Protein AF-A0A4R2ZU15-F1 (afdb_monomer_lite)

Sequence (116 aa):
MWLATTIARSGPPHLNSGPLRPTGFVGAVWLVWYNTKAWAVTIGAAASFAMLAASPVHLGVLLGVSFTVGAVVSLSLWCLAGLLLARLLKTDGQWRVLNITLGLLLAVPIVQMWFE

Secondary structure (DSSP, 8-state):
-HHHHHHHH--S--TTS----PPPHHHHHHHHHT-HHHHHHHHHHHHHHGGG-SSHHHHHHHHHHHHHHHHHHHHHHHHHHHHHHHHH--SHHHHHHHHHHHHHHHHHHHHHHHH-

Radius of gyration: 19.01 Å; chains: 1; bounding box: 46×34×47 Å

Structure (mmCIF, N/CA/C/O backbone):
data_AF-A0A4R2ZU15-F1
#
_entry.id   AF-A0A4R2ZU15-F1
#
loop_
_atom_site.group_PDB
_atom_site.id
_atom_site.type_symbol
_atom_site.label_atom_id
_atom_site.label_alt_id
_atom_site.label_comp_id
_atom_site.label_asym_id
_atom_site.label_entity_id
_atom_site.label_seq_id
_atom_site.pdbx_PDB_ins_code
_atom_site.Cartn_x
_atom_site.Cartn_y
_atom_site.Cartn_z
_atom_site.occupancy
_atom_site.B_iso_or_equiv
_atom_site.auth_seq_id
_atom_site.auth_comp_id
_atom_site.auth_asym_id
_atom_site.auth_atom_id
_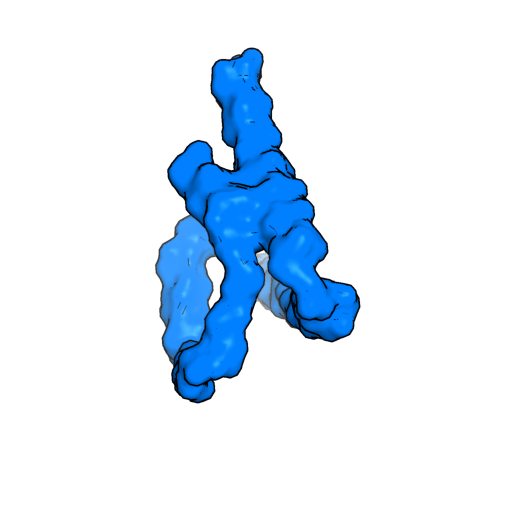atom_site.pdbx_PDB_model_num
ATOM 1 N N . MET A 1 1 ? -4.985 16.459 7.394 1.00 88.25 1 MET A N 1
ATOM 2 C CA . MET A 1 1 ? -5.650 16.550 8.714 1.00 88.25 1 MET A CA 1
ATOM 3 C C . MET A 1 1 ? -7.088 16.056 8.713 1.00 88.25 1 MET A C 1
ATOM 5 O O . MET A 1 1 ? -7.379 15.188 9.520 1.00 88.25 1 MET A O 1
ATOM 9 N N . TRP A 1 2 ? -7.960 16.499 7.798 1.00 94.44 2 TRP A N 1
ATOM 10 C CA . TRP A 1 2 ? -9.357 16.025 7.757 1.00 94.44 2 TRP A CA 1
ATOM 11 C C . TRP A 1 2 ? -9.513 14.496 7.606 1.00 94.44 2 TRP A C 1
ATOM 13 O O . TRP A 1 2 ? -10.276 13.874 8.339 1.00 94.44 2 TRP A O 1
ATOM 23 N N . LEU A 1 3 ? -8.753 13.857 6.708 1.00 93.81 3 LEU A N 1
ATOM 24 C CA . LEU A 1 3 ? -8.796 12.393 6.557 1.00 93.81 3 LEU A CA 1
ATOM 25 C C . LEU A 1 3 ? -8.314 11.662 7.816 1.00 93.81 3 LEU A C 1
ATOM 27 O O . LEU A 1 3 ? -8.936 10.695 8.239 1.00 93.81 3 LEU A O 1
ATOM 31 N N . ALA A 1 4 ? -7.241 12.150 8.440 1.00 94.88 4 ALA A N 1
ATOM 32 C CA . ALA A 1 4 ? -6.697 11.569 9.666 1.00 94.88 4 ALA A CA 1
ATOM 33 C C . ALA A 1 4 ? -7.719 11.600 10.810 1.00 94.88 4 ALA A C 1
ATOM 35 O O . ALA A 1 4 ? -7.934 10.586 11.472 1.00 94.88 4 ALA A O 1
ATOM 36 N N . THR A 1 5 ? -8.409 12.730 11.000 1.00 94.81 5 THR A N 1
ATOM 37 C CA . THR A 1 5 ? -9.460 12.849 12.019 1.00 94.81 5 THR A CA 1
ATOM 38 C C . THR A 1 5 ? -10.693 12.014 11.683 1.00 94.81 5 THR A C 1
ATOM 40 O O . THR A 1 5 ? -11.301 11.446 12.588 1.00 94.81 5 THR A O 1
ATOM 43 N N . THR A 1 6 ? -11.041 11.895 10.401 1.00 95.25 6 THR A N 1
ATOM 44 C CA . THR A 1 6 ? -12.150 11.047 9.937 1.00 95.25 6 THR A CA 1
ATOM 45 C C . THR A 1 6 ? -11.866 9.569 10.208 1.00 95.25 6 THR A C 1
ATOM 47 O O . THR A 1 6 ? -12.703 8.882 10.792 1.00 95.25 6 THR A O 1
ATOM 50 N N . ILE A 1 7 ? -10.665 9.088 9.869 1.00 93.50 7 ILE A N 1
ATOM 51 C CA . ILE A 1 7 ? -10.238 7.710 10.147 1.00 93.50 7 ILE A CA 1
ATOM 52 C C . ILE A 1 7 ? -10.234 7.461 11.656 1.00 93.50 7 ILE A C 1
ATOM 54 O O . ILE A 1 7 ? -10.885 6.524 12.102 1.00 93.50 7 ILE A O 1
ATOM 58 N N . ALA A 1 8 ? -9.614 8.338 12.453 1.00 94.50 8 ALA A N 1
ATOM 59 C CA . ALA A 1 8 ? -9.524 8.176 13.907 1.00 94.50 8 ALA A CA 1
ATOM 60 C C . ALA A 1 8 ? -10.887 8.075 14.616 1.00 94.50 8 ALA A C 1
ATOM 62 O O . ALA A 1 8 ? -10.998 7.419 15.649 1.00 94.50 8 ALA A O 1
ATOM 63 N N . ARG A 1 9 ? -11.925 8.726 14.076 1.00 94.19 9 ARG A N 1
ATOM 64 C CA . ARG A 1 9 ? -13.286 8.726 14.640 1.00 94.19 9 ARG A CA 1
ATOM 65 C C . ARG A 1 9 ? -14.196 7.643 14.058 1.00 94.19 9 ARG A C 1
ATOM 67 O O . ARG A 1 9 ? -15.336 7.519 14.500 1.00 94.19 9 ARG A O 1
ATOM 74 N N . SER A 1 10 ? -13.725 6.882 13.074 1.00 90.94 10 SER A N 1
ATOM 75 C CA . SER A 1 10 ? -14.523 5.840 12.429 1.00 90.94 10 SER A CA 1
ATOM 76 C C . SER A 1 10 ? -14.769 4.657 13.375 1.00 90.94 10 SER A C 1
ATOM 78 O O . SER A 1 10 ? -13.913 4.294 14.184 1.00 90.94 10 SER A O 1
ATOM 80 N N . GLY A 1 11 ? -15.959 4.061 13.284 1.00 86.00 11 GLY A N 1
ATOM 81 C CA . GLY A 1 11 ? -16.343 2.859 14.028 1.00 86.00 11 GLY A CA 1
ATOM 82 C C . GLY A 1 11 ? -15.956 1.556 13.312 1.00 86.00 11 GLY A C 1
ATOM 83 O O . GLY A 1 11 ? -15.267 1.600 12.288 1.00 86.00 11 GLY A O 1
ATOM 84 N N . PRO A 1 12 ? -16.394 0.394 13.830 1.00 84.62 12 PRO A N 1
ATOM 85 C CA . PRO A 1 12 ? -16.253 -0.875 13.122 1.00 84.62 12 PRO A CA 1
ATOM 86 C C . PRO A 1 12 ? -16.941 -0.822 11.743 1.00 84.62 12 PRO A C 1
ATOM 88 O O . PRO A 1 12 ? -17.931 -0.104 11.567 1.00 84.62 12 PRO A O 1
ATOM 91 N N . PRO A 1 13 ? -16.437 -1.572 10.748 1.00 79.06 13 PRO A N 1
ATOM 92 C CA . PRO A 1 13 ? -17.025 -1.599 9.415 1.00 79.06 13 PRO A CA 1
ATOM 93 C C . PRO A 1 13 ? -18.452 -2.171 9.440 1.00 79.06 13 PRO A C 1
ATOM 95 O O . PRO A 1 13 ? -18.725 -3.184 10.084 1.00 79.06 13 PRO A O 1
ATOM 98 N N . HIS A 1 14 ? -19.366 -1.549 8.691 1.00 72.94 14 HIS A N 1
ATOM 99 C CA . HIS A 1 14 ? -20.748 -2.016 8.542 1.00 72.94 14 HIS A CA 1
ATOM 100 C C . HIS A 1 14 ? -20.815 -3.204 7.569 1.00 72.94 14 HIS A C 1
ATOM 102 O O . HIS A 1 14 ? -21.162 -3.050 6.398 1.00 72.94 14 HIS A O 1
ATOM 108 N N . LEU A 1 15 ? -20.495 -4.403 8.061 1.00 66.19 15 LEU A N 1
ATOM 109 C CA . LEU A 1 15 ? -20.461 -5.640 7.266 1.00 66.19 15 LEU A CA 1
ATOM 110 C C . LEU A 1 15 ? -21.845 -6.100 6.753 1.00 66.19 15 LEU A C 1
ATOM 112 O O . LEU A 1 15 ? -21.908 -6.956 5.880 1.00 66.19 15 LEU A O 1
ATOM 116 N N . ASN A 1 16 ? -22.940 -5.512 7.255 1.00 61.25 16 ASN A N 1
ATOM 117 C CA . ASN A 1 16 ? -24.317 -5.797 6.817 1.00 61.25 16 ASN A CA 1
ATOM 118 C C . ASN A 1 16 ? -24.788 -4.945 5.624 1.00 61.25 16 ASN A C 1
ATOM 120 O O . ASN A 1 16 ? -25.935 -5.066 5.196 1.00 61.25 16 ASN A O 1
ATOM 124 N N . SER A 1 17 ? -23.938 -4.068 5.087 1.00 62.69 17 SER A N 1
ATOM 125 C CA . SER A 1 17 ? -24.225 -3.426 3.805 1.00 62.69 17 SER A CA 1
ATOM 126 C C . SER A 1 17 ? -23.999 -4.457 2.693 1.00 62.69 17 SER A C 1
ATOM 128 O O . SER A 1 17 ? -22.969 -5.123 2.673 1.00 62.69 17 SER A O 1
ATOM 130 N N . GLY A 1 18 ? -25.002 -4.672 1.832 1.00 62.59 18 GLY A N 1
ATOM 131 C CA . GLY A 1 18 ? -24.972 -5.701 0.784 1.00 62.59 18 GLY A CA 1
ATOM 132 C C . GLY A 1 18 ? -23.731 -5.626 -0.123 1.00 62.59 18 GLY A C 1
ATOM 133 O O . GLY A 1 18 ? -22.979 -4.653 -0.066 1.00 62.59 18 GLY A O 1
ATOM 134 N N . PRO A 1 19 ? -23.495 -6.637 -0.977 1.00 58.19 19 PRO A N 1
ATOM 135 C CA . PRO A 1 19 ? -22.241 -6.769 -1.714 1.00 58.19 19 PRO A CA 1
ATOM 136 C C . PRO A 1 19 ? -21.916 -5.496 -2.507 1.00 58.19 19 PRO A C 1
ATOM 138 O O . PRO A 1 19 ? -22.624 -5.144 -3.454 1.00 58.19 19 PRO A O 1
ATOM 141 N N . LEU A 1 20 ? -20.830 -4.809 -2.128 1.00 68.19 20 LEU A N 1
ATOM 142 C CA . LEU A 1 20 ? -20.270 -3.738 -2.945 1.00 68.19 20 LEU A CA 1
ATOM 143 C C . LEU A 1 20 ? -19.889 -4.335 -4.301 1.00 68.19 20 LEU A C 1
ATOM 145 O O . LEU A 1 20 ? -19.186 -5.344 -4.363 1.00 68.19 20 LEU A O 1
ATOM 149 N N . ARG A 1 21 ? -20.338 -3.711 -5.396 1.00 77.62 21 ARG A N 1
ATOM 150 C CA . ARG A 1 21 ? -19.894 -4.102 -6.737 1.00 77.62 21 ARG A CA 1
ATOM 151 C C . ARG A 1 21 ? -18.412 -3.744 -6.878 1.00 77.62 21 ARG A C 1
ATOM 153 O O . ARG A 1 21 ? -18.093 -2.554 -6.825 1.00 77.62 21 ARG A O 1
ATOM 160 N N . PRO A 1 22 ? -17.510 -4.725 -7.050 1.00 79.06 22 PRO A N 1
ATOM 161 C CA . PRO A 1 22 ? -16.105 -4.426 -7.266 1.00 79.06 22 PRO A CA 1
ATOM 162 C C . PRO A 1 22 ? -15.937 -3.668 -8.585 1.00 79.06 22 PRO A C 1
ATOM 164 O O . PRO A 1 22 ? -16.665 -3.898 -9.556 1.00 79.06 22 PRO A O 1
ATOM 167 N N . THR A 1 23 ? -14.969 -2.758 -8.626 1.00 85.25 23 THR A N 1
ATOM 168 C CA . THR A 1 23 ? -14.573 -2.097 -9.868 1.00 85.25 23 THR A CA 1
ATOM 169 C C . THR A 1 23 ? -14.017 -3.143 -10.834 1.00 85.25 23 THR A C 1
ATOM 171 O O . THR A 1 23 ? -13.105 -3.898 -10.505 1.00 85.25 23 THR A O 1
ATOM 174 N N . GLY A 1 24 ? -14.590 -3.219 -12.038 1.00 90.56 24 GLY A N 1
ATOM 175 C CA . GLY A 1 24 ? -14.070 -4.090 -13.091 1.00 90.56 24 GLY A CA 1
ATOM 176 C C . GLY A 1 24 ? -12.695 -3.629 -13.581 1.00 90.56 24 GLY A C 1
ATOM 177 O O . GLY A 1 24 ? -12.285 -2.493 -13.337 1.00 90.56 24 GLY A O 1
ATOM 178 N N . PHE A 1 25 ? -12.005 -4.488 -14.334 1.00 89.94 25 PHE A N 1
ATOM 179 C CA . PHE A 1 25 ? -10.645 -4.232 -14.825 1.00 89.94 25 PHE A CA 1
ATOM 180 C C . PHE A 1 25 ? -10.496 -2.876 -15.531 1.00 89.94 25 PHE A C 1
ATOM 182 O O . PHE A 1 25 ? -9.618 -2.093 -15.188 1.00 89.94 25 PHE A O 1
ATOM 189 N N . VAL A 1 26 ? -11.402 -2.555 -16.460 1.00 93.44 26 VAL A N 1
ATOM 190 C CA . VAL A 1 26 ? -11.369 -1.283 -17.203 1.00 93.44 26 VAL A CA 1
ATOM 191 C C . VAL A 1 26 ? -11.503 -0.082 -16.264 1.00 93.44 26 VAL A C 1
ATOM 193 O O . VAL A 1 26 ? -10.777 0.898 -16.403 1.00 93.44 26 VAL A O 1
ATOM 196 N N . GLY A 1 27 ? -12.387 -0.168 -15.266 1.00 91.94 27 GLY A N 1
ATOM 197 C CA . GLY A 1 27 ? -12.530 0.877 -14.252 1.00 91.94 27 GLY A CA 1
ATOM 198 C C . GLY A 1 27 ? -11.265 1.037 -13.406 1.00 91.94 27 GLY A C 1
ATOM 199 O O . GLY A 1 27 ? -10.854 2.158 -13.121 1.00 91.94 27 GLY A O 1
ATOM 200 N N . ALA A 1 28 ? -10.609 -0.072 -13.056 1.00 88.81 28 ALA A N 1
ATOM 201 C CA . ALA A 1 28 ? -9.342 -0.049 -12.332 1.00 88.81 28 ALA A CA 1
ATOM 202 C C . ALA A 1 28 ? -8.211 0.592 -13.157 1.00 88.81 28 ALA A C 1
ATOM 204 O O . ALA A 1 28 ? -7.460 1.403 -12.618 1.00 88.81 28 ALA A O 1
ATOM 205 N N . VAL A 1 29 ? -8.128 0.303 -14.462 1.00 90.62 29 VAL A N 1
ATOM 206 C CA . VAL A 1 29 ? -7.166 0.950 -15.372 1.00 90.62 29 VAL A CA 1
ATOM 207 C C . VAL A 1 29 ? -7.374 2.462 -15.385 1.00 90.62 29 VAL A C 1
ATOM 209 O O . VAL A 1 29 ? -6.412 3.203 -15.204 1.00 90.62 29 VAL A O 1
ATOM 212 N N . TRP A 1 30 ? -8.619 2.930 -15.514 1.00 93.06 30 TRP A N 1
ATOM 213 C CA . TRP A 1 30 ? -8.914 4.363 -15.474 1.00 93.06 30 TRP A CA 1
ATOM 214 C C . TRP A 1 30 ? -8.551 5.007 -14.132 1.00 93.06 30 TRP A C 1
ATOM 216 O O . TRP A 1 30 ? -7.960 6.084 -14.119 1.00 93.06 30 TRP A O 1
ATOM 226 N N . LEU A 1 31 ? -8.827 4.346 -13.004 1.00 89.31 31 LEU A 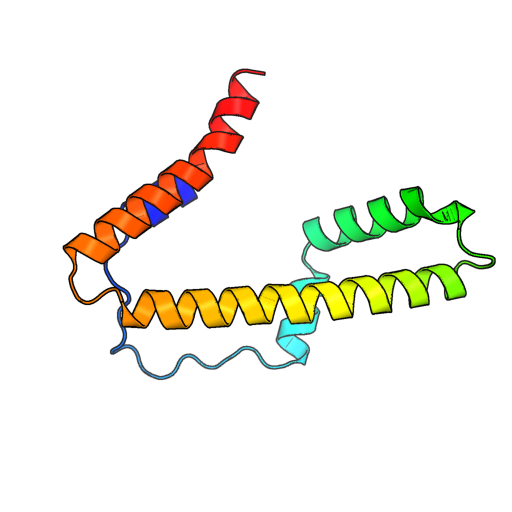N 1
ATOM 227 C CA . LEU A 1 31 ? -8.444 4.851 -11.678 1.00 89.31 31 LEU A CA 1
ATOM 228 C C . LEU A 1 31 ? -6.929 5.043 -11.539 1.00 89.31 31 LEU A C 1
ATOM 230 O O . LEU A 1 31 ? -6.487 6.040 -10.967 1.00 89.31 31 LEU A O 1
ATOM 234 N N . VAL A 1 32 ? -6.132 4.110 -12.064 1.00 88.88 32 VAL A N 1
ATOM 235 C CA . VAL A 1 32 ? -4.668 4.234 -12.075 1.00 88.88 32 VAL A CA 1
ATOM 236 C C . VAL A 1 32 ? -4.226 5.312 -13.063 1.00 88.88 32 VAL A C 1
ATOM 238 O O . VAL A 1 32 ? -3.333 6.093 -12.749 1.00 88.88 32 VAL A O 1
ATOM 241 N N . TRP A 1 33 ? -4.883 5.412 -14.218 1.00 90.69 33 TRP A N 1
ATOM 242 C CA . TRP A 1 33 ? -4.555 6.400 -15.242 1.00 90.69 33 TRP A CA 1
ATOM 243 C C . TRP A 1 33 ? -4.730 7.845 -14.759 1.00 90.69 33 TRP A C 1
ATOM 245 O O . TRP A 1 33 ? -3.894 8.694 -15.048 1.00 90.69 33 TRP A O 1
ATOM 255 N N . TYR A 1 34 ? -5.770 8.139 -13.975 1.00 93.06 34 TYR A N 1
ATOM 256 C CA . TYR A 1 34 ? -5.975 9.476 -13.399 1.00 93.06 34 TYR A CA 1
ATOM 257 C C . TYR A 1 34 ? -5.123 9.755 -12.148 1.00 93.06 34 TYR A C 1
ATOM 259 O O . TYR A 1 34 ? -5.151 10.861 -11.607 1.00 93.06 34 TYR A O 1
ATOM 267 N N . ASN A 1 35 ? -4.349 8.779 -11.667 1.00 93.31 35 ASN A N 1
ATOM 268 C CA . ASN A 1 35 ? -3.558 8.915 -10.453 1.00 93.31 35 ASN A CA 1
ATOM 269 C C . ASN A 1 35 ? -2.241 9.661 -10.726 1.00 93.31 35 ASN A C 1
ATOM 271 O O . ASN A 1 35 ? -1.230 9.068 -11.101 1.00 93.31 35 ASN A O 1
ATOM 275 N N . THR A 1 36 ? -2.223 10.969 -10.473 1.00 92.88 36 THR A N 1
ATOM 276 C CA . THR A 1 36 ? -1.030 11.821 -10.650 1.00 92.88 36 THR A CA 1
ATOM 277 C C . THR A 1 36 ? 0.168 11.384 -9.804 1.00 92.88 36 THR A C 1
ATOM 279 O O . THR A 1 36 ? 1.311 11.562 -10.221 1.00 92.88 36 THR A O 1
ATOM 282 N N . LYS A 1 37 ? -0.064 10.743 -8.651 1.00 89.62 37 LYS A N 1
ATOM 283 C CA . LYS A 1 37 ? 1.007 10.165 -7.830 1.00 89.62 37 LYS A CA 1
ATOM 284 C C . LYS A 1 37 ? 1.682 8.992 -8.542 1.00 89.62 37 LYS A C 1
ATOM 286 O O . LYS A 1 37 ? 2.902 8.873 -8.463 1.00 89.62 37 LYS A O 1
ATOM 291 N N . ALA A 1 38 ? 0.919 8.153 -9.246 1.00 90.62 38 ALA A N 1
ATOM 292 C CA . ALA A 1 38 ? 1.487 7.057 -10.029 1.00 90.62 38 ALA A CA 1
ATOM 293 C C . ALA A 1 38 ? 2.389 7.597 -11.149 1.00 90.62 38 ALA A C 1
ATOM 295 O O . ALA A 1 38 ? 3.534 7.162 -11.255 1.00 90.62 38 ALA A O 1
ATOM 296 N N . TRP A 1 39 ? 1.925 8.612 -11.889 1.00 93.31 39 TRP A N 1
ATOM 297 C CA . TRP A 1 39 ? 2.723 9.281 -12.925 1.00 93.31 39 TRP A CA 1
ATOM 298 C C . TRP A 1 39 ? 4.034 9.854 -12.385 1.00 93.31 39 TRP A C 1
ATOM 300 O O . TRP A 1 39 ? 5.093 9.613 -12.965 1.00 93.31 39 TRP A O 1
ATOM 310 N N . ALA A 1 40 ? 3.985 10.567 -11.255 1.00 95.31 40 ALA A N 1
ATOM 311 C CA . ALA A 1 40 ? 5.176 11.141 -10.633 1.00 95.31 40 ALA A CA 1
ATOM 312 C C . ALA A 1 40 ? 6.216 10.064 -10.273 1.00 95.31 40 ALA A C 1
ATOM 314 O O . ALA A 1 40 ? 7.400 10.226 -10.564 1.00 95.31 40 ALA A O 1
ATOM 315 N N . VAL A 1 41 ? 5.774 8.934 -9.706 1.00 94.88 41 VAL A N 1
ATOM 316 C CA . VAL A 1 41 ? 6.657 7.807 -9.362 1.00 94.88 41 VAL A CA 1
ATOM 317 C C . VAL A 1 41 ? 7.269 7.173 -10.611 1.00 94.88 41 VAL A C 1
ATOM 319 O O . VAL A 1 41 ? 8.478 6.948 -10.647 1.00 94.88 41 VAL A O 1
ATOM 322 N N . THR A 1 42 ? 6.471 6.901 -11.648 1.00 94.06 42 THR A N 1
ATOM 323 C CA . THR A 1 42 ? 6.974 6.245 -12.864 1.00 94.06 42 THR A CA 1
ATOM 324 C C . THR A 1 42 ? 7.937 7.133 -13.646 1.00 94.06 42 THR A C 1
ATOM 326 O O . THR A 1 42 ? 8.941 6.635 -14.148 1.00 94.06 42 THR A O 1
ATOM 329 N N . ILE A 1 43 ? 7.675 8.444 -13.710 1.00 95.00 43 ILE A N 1
ATOM 330 C CA . ILE A 1 43 ? 8.575 9.416 -14.348 1.00 95.00 4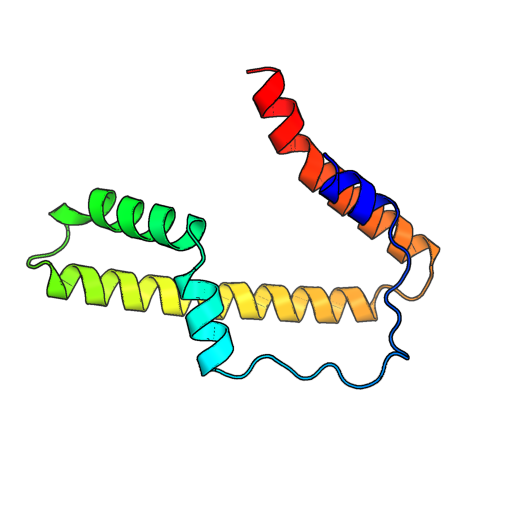3 ILE A CA 1
ATOM 331 C C . ILE A 1 43 ? 9.876 9.532 -13.550 1.00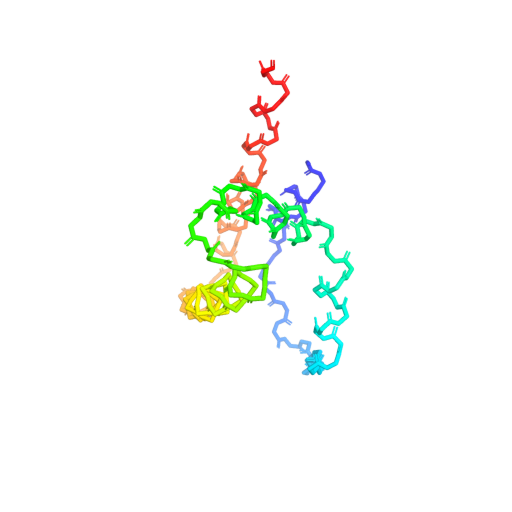 95.00 43 ILE A C 1
ATOM 333 O O . ILE A 1 43 ? 10.953 9.488 -14.140 1.00 95.00 43 ILE A O 1
ATOM 337 N N . GLY A 1 44 ? 9.790 9.616 -12.218 1.00 96.44 44 GLY A N 1
ATOM 338 C CA . GLY A 1 44 ? 10.963 9.639 -11.345 1.00 96.44 44 GLY A CA 1
ATOM 339 C C . GLY A 1 44 ? 11.843 8.403 -11.532 1.00 96.44 44 GLY A C 1
ATOM 340 O O . GLY A 1 44 ? 13.041 8.530 -11.757 1.00 96.44 44 GLY A O 1
ATOM 341 N N . ALA A 1 45 ? 11.247 7.208 -11.544 1.00 95.62 45 ALA A N 1
ATOM 342 C CA . ALA A 1 45 ? 11.979 5.967 -11.782 1.00 95.62 45 ALA A CA 1
ATOM 343 C C . ALA A 1 45 ? 12.605 5.909 -13.184 1.00 95.62 45 ALA A C 1
ATOM 345 O O . ALA A 1 45 ? 13.761 5.513 -13.321 1.00 95.62 45 ALA A O 1
ATOM 346 N N . ALA A 1 46 ? 11.879 6.339 -14.220 1.00 95.38 46 ALA A N 1
ATOM 347 C CA . ALA A 1 46 ? 12.425 6.420 -15.572 1.00 95.38 46 ALA A CA 1
ATOM 348 C C . ALA A 1 46 ? 13.633 7.365 -15.639 1.00 95.38 46 ALA A C 1
ATOM 350 O O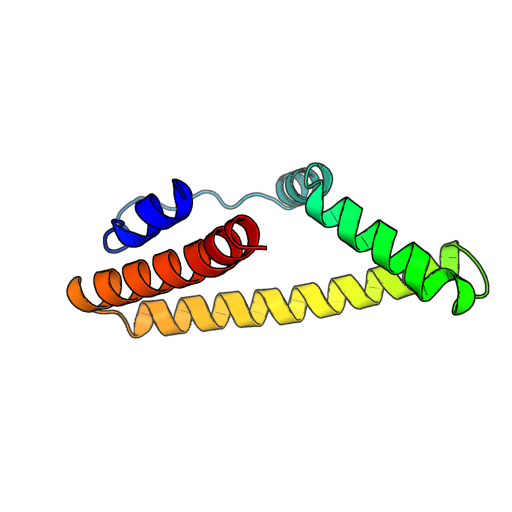 . ALA A 1 46 ? 14.640 7.008 -16.244 1.00 95.38 46 ALA A O 1
ATOM 351 N N . ALA A 1 47 ? 13.573 8.520 -14.970 1.00 95.44 47 ALA A N 1
ATOM 352 C CA . ALA A 1 47 ? 14.694 9.452 -14.888 1.00 95.44 47 ALA A CA 1
ATOM 353 C C . ALA A 1 47 ? 15.885 8.863 -14.111 1.00 95.44 47 ALA A C 1
ATOM 355 O O . ALA A 1 47 ? 17.022 8.964 -14.567 1.00 95.44 47 ALA A O 1
ATOM 356 N N . SER A 1 48 ? 15.638 8.203 -12.975 1.00 95.44 48 SER A N 1
ATOM 357 C CA . SER A 1 48 ? 16.690 7.602 -12.144 1.00 95.44 48 SER A CA 1
ATOM 358 C C . SER A 1 48 ? 17.397 6.424 -12.814 1.00 95.44 48 SER A C 1
ATOM 360 O O . SER A 1 48 ? 18.594 6.238 -12.611 1.00 95.44 48 SER A O 1
ATOM 362 N N . PHE A 1 49 ? 16.678 5.632 -13.612 1.00 94.00 49 PHE A N 1
ATOM 363 C CA . PHE A 1 49 ? 17.207 4.406 -14.213 1.00 94.00 49 PHE A CA 1
ATOM 364 C C . PHE A 1 49 ? 17.463 4.514 -15.723 1.00 94.00 49 PHE A C 1
ATOM 366 O O . PHE A 1 49 ? 17.797 3.513 -16.357 1.00 94.00 49 PHE A O 1
ATOM 373 N N . ALA A 1 50 ? 17.374 5.719 -16.296 1.00 92.31 50 ALA A N 1
ATOM 374 C CA . ALA A 1 50 ? 17.558 5.958 -17.728 1.00 92.31 50 ALA A CA 1
ATOM 375 C C . ALA A 1 50 ? 18.875 5.383 -18.277 1.00 92.31 50 ALA A C 1
ATOM 377 O O . ALA A 1 50 ? 18.898 4.837 -19.375 1.00 92.31 50 ALA A O 1
ATOM 378 N N . MET A 1 51 ? 19.959 5.462 -17.498 1.00 91.75 51 MET A N 1
ATOM 379 C CA . MET A 1 51 ? 21.288 5.001 -17.920 1.00 91.75 51 MET A CA 1
ATOM 380 C C . MET A 1 51 ? 21.482 3.477 -17.863 1.00 91.75 51 MET A C 1
ATOM 382 O O . MET A 1 51 ? 22.477 2.985 -18.387 1.00 91.75 51 MET A O 1
ATOM 386 N N . LEU A 1 52 ? 20.571 2.714 -17.245 1.00 85.56 52 LEU A N 1
ATOM 387 C CA . LEU A 1 52 ? 20.707 1.252 -17.147 1.00 85.56 52 LEU A CA 1
ATOM 388 C C . LEU A 1 52 ? 20.167 0.498 -18.365 1.00 85.56 52 LEU A C 1
ATOM 390 O O . LEU A 1 52 ? 20.413 -0.700 -18.496 1.00 85.56 52 LEU A O 1
ATOM 394 N N . ALA A 1 53 ? 19.420 1.160 -19.246 1.00 87.88 53 ALA A N 1
ATOM 395 C CA . ALA A 1 53 ? 18.764 0.511 -20.370 1.00 87.88 53 ALA A CA 1
ATOM 396 C C . ALA A 1 53 ? 19.345 0.973 -21.709 1.00 87.88 53 ALA A C 1
ATOM 398 O O . ALA A 1 53 ? 19.499 2.161 -21.967 1.00 87.88 53 ALA A O 1
ATOM 399 N N . ALA A 1 54 ? 19.584 0.014 -22.605 1.00 86.81 54 ALA A N 1
ATOM 400 C CA . ALA A 1 54 ? 20.094 0.280 -23.952 1.00 86.81 54 ALA A CA 1
ATOM 401 C C . ALA A 1 54 ? 19.096 1.021 -24.869 1.00 86.81 54 ALA A C 1
ATOM 403 O O . ALA A 1 54 ? 19.490 1.556 -25.901 1.00 86.81 54 ALA A O 1
ATOM 404 N N . SER A 1 55 ? 17.800 1.028 -24.534 1.00 93.25 55 SER A N 1
ATOM 405 C CA . SER A 1 55 ? 16.768 1.743 -25.290 1.00 93.25 55 SER A CA 1
ATOM 406 C C . SER A 1 55 ? 15.570 2.124 -24.408 1.00 93.25 55 SER A C 1
ATOM 408 O O . SER A 1 55 ? 15.321 1.459 -23.396 1.00 93.25 55 SER A O 1
ATOM 410 N N . PRO A 1 56 ? 14.768 3.136 -24.801 1.00 92.31 56 PRO A N 1
ATOM 411 C CA . PRO A 1 56 ? 13.564 3.527 -24.061 1.00 92.31 56 PRO A CA 1
ATOM 412 C C . PRO A 1 56 ? 12.534 2.399 -23.930 1.00 92.31 56 PRO A C 1
ATOM 414 O O . PRO A 1 56 ? 11.888 2.262 -22.894 1.00 92.31 56 PRO A O 1
ATOM 417 N N . VAL A 1 57 ? 12.406 1.555 -24.960 1.00 95.12 57 VAL A N 1
ATOM 418 C CA . VAL A 1 57 ? 11.504 0.392 -24.934 1.00 95.12 57 VAL A CA 1
ATOM 419 C C . VAL A 1 57 ? 11.985 -0.634 -23.910 1.00 95.12 57 VAL A C 1
ATOM 421 O O . VAL A 1 57 ? 11.183 -1.132 -23.123 1.00 95.12 57 VAL A O 1
ATOM 424 N N . HIS A 1 58 ? 13.292 -0.912 -23.870 1.00 94.88 58 HIS A N 1
ATOM 425 C CA . HIS A 1 58 ? 13.868 -1.830 -22.889 1.00 94.88 58 HIS A CA 1
ATOM 426 C C . HIS A 1 58 ? 13.665 -1.314 -21.456 1.00 94.88 58 HIS A C 1
ATOM 428 O O . HIS A 1 58 ? 13.226 -2.075 -20.593 1.00 94.88 58 HIS A O 1
ATOM 434 N N . LEU A 1 59 ? 13.880 -0.015 -21.216 1.00 95.69 59 LEU A N 1
ATOM 435 C CA . LEU A 1 59 ? 13.601 0.606 -19.919 1.00 95.69 59 LEU A CA 1
ATOM 436 C C . LEU A 1 59 ? 12.127 0.460 -19.527 1.00 95.69 59 LEU A C 1
ATOM 438 O O . LEU A 1 59 ? 11.821 0.074 -18.400 1.00 95.69 59 LEU A O 1
ATOM 442 N N . GLY A 1 60 ? 11.219 0.739 -20.467 1.00 94.94 60 GLY A N 1
ATOM 443 C CA . GLY A 1 60 ? 9.778 0.636 -20.252 1.00 94.94 60 GLY A CA 1
ATOM 444 C C . GLY A 1 60 ? 9.342 -0.775 -19.861 1.00 94.94 60 GLY A C 1
ATOM 445 O O . GLY A 1 60 ? 8.581 -0.935 -18.908 1.00 94.94 60 GLY A O 1
ATOM 446 N N . VAL A 1 61 ? 9.868 -1.803 -20.533 1.00 95.94 61 VAL A N 1
ATOM 447 C CA . VAL A 1 61 ? 9.594 -3.208 -20.188 1.00 95.94 61 VAL A CA 1
ATOM 448 C C . VAL A 1 61 ? 10.149 -3.550 -18.804 1.00 95.94 61 VAL A C 1
ATOM 450 O O . VAL A 1 61 ? 9.429 -4.130 -17.992 1.00 95.94 61 VAL A O 1
ATOM 453 N N . LEU A 1 62 ? 11.391 -3.158 -18.502 1.00 95.69 62 LEU A N 1
ATOM 454 C CA . LEU A 1 62 ? 12.028 -3.463 -17.220 1.00 95.69 62 LEU A CA 1
ATOM 455 C C . LEU A 1 62 ? 11.277 -2.825 -16.042 1.00 95.69 62 LEU A C 1
ATOM 457 O O . LEU A 1 62 ? 10.980 -3.504 -15.056 1.00 95.69 62 LEU A O 1
ATOM 461 N N . LEU A 1 63 ? 10.926 -1.541 -16.157 1.00 95.81 63 LEU A N 1
ATOM 462 C CA . LEU A 1 63 ? 10.150 -0.831 -15.141 1.00 95.81 63 LEU A CA 1
ATOM 463 C C . LEU A 1 63 ? 8.723 -1.374 -15.042 1.00 95.81 63 LEU A C 1
ATOM 465 O O . LEU A 1 63 ? 8.229 -1.578 -13.936 1.00 95.81 63 LEU A O 1
ATOM 469 N N . GLY A 1 64 ? 8.079 -1.662 -16.177 1.00 94.94 64 GLY A N 1
ATOM 470 C CA . GLY A 1 64 ? 6.732 -2.227 -16.220 1.00 94.94 64 GLY A CA 1
ATOM 471 C C . GLY A 1 64 ? 6.643 -3.572 -15.500 1.00 94.94 64 GLY A C 1
ATOM 472 O O . GLY A 1 64 ? 5.773 -3.755 -14.646 1.00 94.94 64 GLY A O 1
ATOM 473 N N . VAL A 1 65 ? 7.572 -4.493 -15.777 1.00 96.75 65 VAL A N 1
ATOM 474 C CA . VAL A 1 65 ? 7.638 -5.797 -15.098 1.00 96.75 65 VAL A CA 1
ATOM 475 C C . VAL A 1 65 ? 7.944 -5.616 -13.613 1.00 96.75 65 VAL A C 1
ATOM 477 O O . VAL A 1 65 ? 7.225 -6.162 -12.777 1.00 96.75 65 VAL A O 1
ATOM 480 N N . SER A 1 66 ? 8.950 -4.808 -13.272 1.00 95.62 66 SER A N 1
ATOM 481 C CA . SER A 1 66 ? 9.358 -4.585 -11.879 1.00 95.62 66 SER A CA 1
ATOM 482 C C . SER A 1 66 ? 8.225 -4.001 -11.032 1.00 95.62 66 SER A C 1
ATOM 484 O O . SER A 1 66 ? 7.931 -4.514 -9.951 1.00 95.62 66 SER A O 1
ATOM 486 N N . PHE A 1 67 ? 7.532 -2.973 -11.534 1.00 94.56 67 PHE A N 1
ATOM 487 C CA . PHE A 1 67 ? 6.391 -2.386 -10.837 1.00 94.56 67 PHE A CA 1
ATOM 488 C C . PHE A 1 67 ? 5.194 -3.324 -10.773 1.00 94.56 67 PHE A C 1
ATOM 490 O O . PHE A 1 67 ? 4.538 -3.366 -9.738 1.00 94.56 67 PHE A O 1
ATOM 497 N N . THR A 1 68 ? 4.919 -4.104 -11.821 1.00 94.56 68 THR A N 1
ATOM 498 C CA . THR A 1 68 ? 3.812 -5.071 -11.799 1.00 94.56 68 THR A CA 1
ATOM 499 C C . THR A 1 68 ? 4.053 -6.150 -10.750 1.00 94.56 68 THR A C 1
ATOM 501 O O . THR A 1 68 ? 3.180 -6.404 -9.923 1.00 94.56 68 THR A O 1
ATOM 504 N N . VAL A 1 69 ? 5.248 -6.747 -10.724 1.00 97.88 69 VAL A N 1
ATOM 505 C CA . VAL A 1 69 ? 5.613 -7.768 -9.732 1.00 97.88 69 VAL A CA 1
ATOM 506 C C . VAL A 1 69 ? 5.559 -7.183 -8.321 1.00 97.88 69 VAL A C 1
ATOM 508 O O . VAL A 1 69 ? 4.907 -7.752 -7.444 1.00 97.88 69 VAL A O 1
ATOM 511 N N . GLY A 1 70 ? 6.172 -6.015 -8.109 1.00 96.31 70 GLY A N 1
ATOM 512 C CA . GLY A 1 70 ? 6.149 -5.333 -6.816 1.00 96.31 70 GLY A CA 1
ATOM 513 C C . GLY A 1 70 ? 4.730 -4.988 -6.355 1.00 96.31 70 GLY A C 1
ATOM 514 O O . GLY A 1 70 ? 4.390 -5.209 -5.193 1.00 96.31 70 GLY A O 1
ATOM 515 N N . ALA A 1 71 ? 3.876 -4.507 -7.262 1.00 93.00 71 ALA A N 1
ATOM 516 C CA . ALA A 1 71 ? 2.485 -4.186 -6.969 1.00 93.00 71 ALA A CA 1
ATOM 517 C C . ALA A 1 71 ? 1.679 -5.436 -6.604 1.00 93.00 71 ALA A C 1
ATOM 519 O O . ALA A 1 71 ? 0.973 -5.414 -5.600 1.00 93.00 71 ALA A O 1
ATOM 520 N N . VAL A 1 72 ? 1.808 -6.533 -7.358 1.00 95.44 72 VAL A N 1
ATOM 521 C CA . VAL A 1 72 ? 1.106 -7.793 -7.062 1.00 95.44 72 VAL A CA 1
ATOM 522 C C . VAL A 1 72 ? 1.490 -8.316 -5.680 1.00 95.44 72 VAL A C 1
ATOM 524 O O . VAL A 1 72 ? 0.605 -8.643 -4.889 1.00 95.44 72 VAL A O 1
ATOM 527 N N . VAL A 1 73 ? 2.786 -8.346 -5.356 1.00 97.38 73 VAL A N 1
ATOM 528 C CA . VAL A 1 73 ? 3.267 -8.796 -4.041 1.00 97.38 73 VAL A CA 1
ATOM 529 C C . VAL A 1 73 ? 2.752 -7.878 -2.931 1.00 97.38 73 VAL A C 1
ATOM 531 O O . VAL A 1 73 ? 2.149 -8.353 -1.970 1.00 97.38 73 VAL A O 1
ATOM 534 N N . SER A 1 74 ? 2.932 -6.565 -3.080 1.00 96.31 74 SER A N 1
ATOM 535 C CA . SER A 1 74 ? 2.529 -5.570 -2.081 1.00 96.31 74 SER A CA 1
ATOM 536 C C . SER A 1 74 ? 1.021 -5.584 -1.815 1.00 96.31 74 SER A C 1
ATOM 538 O O . SER A 1 74 ? 0.593 -5.663 -0.663 1.00 96.31 74 SER A O 1
ATOM 540 N N . LEU A 1 75 ? 0.200 -5.591 -2.871 1.00 93.81 75 LEU A N 1
ATOM 541 C CA . LEU A 1 75 ? -1.258 -5.634 -2.754 1.00 93.81 75 LEU A CA 1
ATOM 542 C C . LEU A 1 75 ? -1.736 -6.952 -2.144 1.00 93.81 75 LEU A C 1
ATOM 544 O O . LEU A 1 75 ? -2.631 -6.936 -1.304 1.00 93.81 75 LEU A O 1
ATOM 548 N N . SER A 1 76 ? -1.117 -8.079 -2.503 1.00 95.81 76 SER A N 1
ATOM 549 C CA . SER A 1 76 ? -1.450 -9.377 -1.906 1.00 95.81 76 SER A CA 1
ATOM 550 C C . SER A 1 76 ? -1.157 -9.389 -0.407 1.00 95.81 76 SER A C 1
ATOM 552 O O . SER A 1 76 ? -2.014 -9.789 0.381 1.00 95.81 76 SER A O 1
ATOM 554 N N . LEU A 1 77 ? 0.014 -8.893 0.005 1.00 97.00 77 LEU A N 1
ATOM 555 C CA . LEU A 1 77 ? 0.374 -8.764 1.418 1.00 97.00 77 LEU A CA 1
ATOM 556 C C . LEU A 1 77 ? -0.589 -7.836 2.161 1.00 97.00 77 LEU A C 1
ATOM 558 O O . LEU A 1 77 ? -1.054 -8.181 3.245 1.00 97.00 77 LEU A O 1
ATOM 562 N N . TRP A 1 78 ? -0.940 -6.698 1.562 1.00 95.38 78 TRP A N 1
ATOM 563 C CA . TRP A 1 78 ? -1.892 -5.754 2.137 1.00 95.38 78 TRP A CA 1
ATOM 564 C C . TRP A 1 78 ? -3.285 -6.370 2.317 1.00 95.38 78 TRP A C 1
ATOM 566 O O . TRP A 1 78 ? -3.880 -6.266 3.390 1.00 95.38 78 TRP A O 1
ATOM 576 N N . CYS A 1 79 ? -3.794 -7.065 1.298 1.00 93.69 79 CYS A N 1
ATOM 577 C CA . CYS A 1 79 ? -5.081 -7.753 1.356 1.00 93.69 79 CYS A CA 1
ATOM 578 C C . CYS A 1 79 ? -5.093 -8.863 2.413 1.00 93.69 79 CYS A C 1
ATOM 580 O O . CYS A 1 79 ? -6.052 -8.965 3.180 1.00 93.69 79 CYS A O 1
ATOM 582 N N . LEU A 1 80 ? -4.032 -9.673 2.491 1.00 95.94 80 LEU A N 1
ATOM 583 C CA . LEU A 1 80 ? -3.911 -10.731 3.495 1.00 95.94 80 LEU A CA 1
ATOM 584 C C . LEU A 1 80 ? -3.823 -10.157 4.910 1.00 95.94 80 LEU A C 1
ATOM 586 O O . LEU A 1 80 ? -4.535 -10.623 5.798 1.00 95.94 80 LEU A O 1
ATOM 590 N N . ALA A 1 81 ? -3.005 -9.124 5.119 1.00 94.00 81 ALA A N 1
ATOM 591 C CA . ALA A 1 81 ? -2.902 -8.439 6.402 1.00 94.00 81 ALA A CA 1
ATOM 592 C C . ALA A 1 81 ? -4.255 -7.852 6.827 1.00 94.00 81 ALA A C 1
ATOM 594 O O . ALA A 1 81 ? -4.681 -8.063 7.960 1.00 94.00 81 ALA A O 1
ATOM 595 N N . GLY A 1 82 ? -4.969 -7.195 5.907 1.00 91.25 82 GLY A N 1
ATOM 596 C CA . GLY A 1 82 ? -6.310 -6.667 6.153 1.00 91.25 82 GLY A CA 1
ATOM 597 C C . GLY A 1 82 ? -7.318 -7.757 6.526 1.00 91.25 82 GLY A C 1
ATOM 598 O O . GLY A 1 82 ? -8.069 -7.594 7.487 1.00 91.25 82 GLY A O 1
ATOM 599 N N . LEU A 1 83 ? -7.296 -8.898 5.829 1.00 91.25 83 LEU A N 1
ATOM 600 C CA . LEU A 1 83 ? -8.154 -10.045 6.135 1.00 91.25 83 LEU A CA 1
ATOM 601 C C . LEU A 1 83 ? -7.849 -10.640 7.516 1.00 91.25 83 LEU A C 1
ATOM 603 O O . LEU A 1 83 ? -8.772 -10.938 8.274 1.00 91.25 83 LEU A O 1
ATOM 607 N N . LEU A 1 84 ? -6.570 -10.828 7.847 1.00 93.06 84 LEU A N 1
ATOM 608 C CA . LEU A 1 84 ? -6.152 -11.347 9.149 1.00 93.06 84 LEU A CA 1
ATOM 609 C C . LEU A 1 84 ? -6.542 -10.387 10.270 1.00 93.06 84 LEU A C 1
ATOM 611 O O . LEU A 1 84 ? -7.131 -10.812 11.261 1.00 93.06 84 LEU A O 1
ATOM 615 N N . LEU A 1 85 ? -6.290 -9.093 10.089 1.00 90.62 85 LEU A N 1
ATOM 616 C CA . LEU A 1 85 ? -6.648 -8.067 11.057 1.00 90.62 85 LEU A CA 1
ATOM 617 C C . LEU A 1 85 ? -8.165 -8.027 11.280 1.00 90.62 85 LEU A C 1
ATOM 619 O O . LEU A 1 85 ? -8.611 -8.086 12.421 1.00 90.62 85 LEU A O 1
ATOM 623 N N . ALA A 1 86 ? -8.966 -8.062 10.213 1.00 87.38 86 ALA A N 1
ATOM 624 C CA . ALA A 1 86 ? -10.425 -8.120 10.315 1.00 87.38 86 ALA A CA 1
ATOM 625 C C . ALA A 1 86 ? -10.935 -9.369 11.061 1.00 87.38 86 ALA A C 1
ATOM 627 O O . ALA A 1 86 ? -11.966 -9.303 11.722 1.00 87.38 86 ALA A O 1
ATOM 628 N N . ARG A 1 87 ? -10.215 -10.500 10.998 1.00 88.00 87 ARG A N 1
ATOM 629 C CA . ARG A 1 87 ? -10.538 -11.716 11.774 1.00 88.00 87 ARG A CA 1
ATOM 630 C C . ARG A 1 87 ? -10.144 -11.613 13.250 1.00 88.00 87 ARG A C 1
ATOM 632 O O . ARG A 1 87 ? -10.773 -12.256 14.092 1.00 88.00 87 ARG A O 1
ATOM 639 N N . LEU A 1 88 ? -9.095 -10.852 13.563 1.00 91.00 88 LEU A N 1
ATOM 640 C CA . LEU A 1 88 ? -8.611 -10.648 14.931 1.00 91.00 88 LEU A CA 1
ATOM 641 C C . LEU A 1 88 ? -9.449 -9.617 15.700 1.00 91.00 88 LEU A C 1
ATOM 643 O O . LEU A 1 88 ? -9.619 -9.755 16.912 1.00 91.00 88 LEU A O 1
ATOM 647 N N . LEU A 1 89 ? -9.983 -8.608 15.009 1.00 91.25 89 LEU A N 1
ATOM 648 C CA . LEU A 1 89 ? -10.778 -7.536 15.603 1.00 91.25 89 LEU A CA 1
ATOM 649 C C . LEU A 1 89 ? -12.242 -7.961 15.762 1.00 91.25 89 LEU A C 1
ATOM 651 O O . LEU A 1 89 ? -13.021 -7.954 14.811 1.00 91.25 89 LEU A O 1
ATOM 655 N N . LYS A 1 90 ? -12.621 -8.310 16.991 1.00 88.31 90 LYS A N 1
ATOM 656 C CA . LYS A 1 90 ? -13.960 -8.809 17.340 1.00 88.31 90 LYS A CA 1
ATOM 657 C C . LYS A 1 90 ? -14.815 -7.792 18.091 1.00 88.31 90 LYS A C 1
ATOM 659 O O . LYS A 1 90 ? -16.026 -7.965 18.144 1.00 88.31 90 LYS A O 1
ATOM 664 N N . THR A 1 91 ? -14.207 -6.768 18.693 1.00 90.56 91 THR A N 1
ATOM 665 C CA . THR A 1 91 ? -14.920 -5.795 19.535 1.00 90.56 91 THR A CA 1
ATOM 666 C C . THR A 1 91 ? -14.752 -4.364 19.040 1.00 90.56 91 THR A C 1
ATOM 668 O O . THR A 1 91 ? -13.721 -3.997 18.471 1.00 90.56 91 THR A O 1
ATOM 671 N N . ASP A 1 92 ? -15.744 -3.521 19.321 1.00 89.25 92 ASP A N 1
ATOM 672 C CA . ASP A 1 92 ? -15.733 -2.097 18.964 1.00 89.25 92 ASP A CA 1
ATOM 673 C C . ASP A 1 92 ? -14.520 -1.356 19.538 1.00 89.25 92 ASP A C 1
ATOM 675 O O . ASP A 1 92 ? -13.964 -0.466 18.895 1.00 89.25 92 ASP A O 1
ATOM 679 N N . GLY A 1 93 ? -14.079 -1.740 20.741 1.00 92.19 93 GLY A N 1
ATOM 680 C CA . GLY A 1 93 ? -12.893 -1.170 21.378 1.00 92.19 93 GLY A CA 1
ATOM 681 C C . GLY A 1 93 ? -11.620 -1.420 20.566 1.00 92.19 93 GLY A C 1
ATOM 682 O O . GLY A 1 93 ? -10.833 -0.497 20.369 1.00 92.19 93 GLY A O 1
ATOM 683 N N . GLN A 1 94 ? -11.445 -2.633 20.033 1.00 93.81 94 GLN A N 1
ATOM 684 C CA . GLN A 1 94 ? -10.282 -2.976 19.210 1.00 93.81 94 GLN A CA 1
ATOM 685 C C . GLN A 1 94 ? -10.272 -2.193 17.887 1.00 93.81 94 GLN A C 1
ATOM 687 O O . GLN A 1 94 ? -9.228 -1.679 17.486 1.00 93.81 94 GLN A O 1
ATOM 692 N N . TRP A 1 95 ? -11.435 -2.036 17.245 1.00 92.50 95 TRP A N 1
ATOM 693 C CA . TRP A 1 95 ? -11.578 -1.216 16.036 1.00 92.50 95 TRP A CA 1
ATOM 694 C C . TRP A 1 95 ? -11.284 0.263 16.292 1.00 92.50 95 TRP A C 1
ATOM 696 O O . TRP A 1 95 ? -10.587 0.892 15.498 1.00 92.50 95 TRP A O 1
ATOM 706 N N . ARG A 1 96 ? -11.747 0.814 17.422 1.00 93.75 96 ARG A N 1
ATOM 707 C CA . ARG A 1 96 ? -11.431 2.195 17.821 1.00 93.75 96 ARG A CA 1
ATOM 708 C C . ARG A 1 96 ? -9.935 2.398 18.024 1.00 93.75 96 ARG A C 1
ATOM 710 O O . ARG A 1 96 ? -9.397 3.373 17.510 1.00 93.75 96 ARG A O 1
ATOM 717 N N . VAL A 1 97 ? -9.262 1.485 18.729 1.00 94.94 97 VAL A N 1
ATOM 718 C CA . VAL A 1 97 ? -7.806 1.566 18.933 1.00 94.94 97 VAL A CA 1
ATOM 719 C C . VAL A 1 97 ? -7.078 1.539 17.591 1.00 94.94 97 VAL A C 1
ATOM 721 O O . VAL A 1 97 ? -6.282 2.438 17.334 1.00 94.94 97 VAL A O 1
ATOM 724 N N . LEU A 1 98 ? -7.403 0.587 16.705 1.00 94.44 98 LEU A N 1
ATOM 725 C CA . LEU A 1 98 ? -6.799 0.522 15.371 1.00 94.44 98 LEU A CA 1
ATOM 726 C C . LEU A 1 98 ? -6.993 1.832 14.597 1.00 94.44 98 LEU A C 1
ATOM 728 O O . LEU A 1 98 ? -6.035 2.382 14.058 1.00 94.44 98 LEU A O 1
ATOM 732 N N . ASN A 1 99 ? -8.227 2.329 14.536 1.00 95.19 99 ASN A N 1
ATOM 733 C CA . ASN A 1 99 ? -8.570 3.522 13.771 1.00 95.19 99 ASN A CA 1
ATOM 734 C C . ASN A 1 99 ? -7.861 4.771 14.310 1.00 95.19 99 ASN A C 1
ATOM 736 O O . ASN A 1 99 ? -7.344 5.565 13.523 1.00 95.19 99 ASN A O 1
ATOM 740 N N . ILE A 1 100 ? -7.762 4.921 15.637 1.00 96.31 100 ILE A N 1
ATOM 741 C CA . ILE A 1 100 ? -6.973 5.986 16.270 1.00 96.31 100 ILE A CA 1
ATOM 742 C C . ILE A 1 100 ? -5.501 5.861 15.868 1.00 96.31 100 ILE A C 1
ATOM 744 O O . ILE A 1 100 ? -4.914 6.846 15.423 1.00 96.31 100 ILE A O 1
ATOM 748 N N . THR A 1 101 ? -4.912 4.664 15.957 1.00 96.19 101 THR A N 1
ATOM 749 C CA . THR A 1 101 ? -3.518 4.430 15.556 1.00 96.19 101 THR A CA 1
ATOM 750 C C . THR A 1 101 ? -3.284 4.786 14.087 1.00 96.19 101 THR A C 1
ATOM 752 O O . THR A 1 101 ? -2.348 5.523 13.787 1.00 96.19 101 THR A O 1
ATOM 755 N N . LEU A 1 102 ? -4.147 4.339 13.170 1.00 95.12 102 LEU A N 1
ATOM 756 C CA . LEU A 1 102 ? -4.047 4.666 11.742 1.00 95.12 102 LEU A CA 1
ATOM 757 C C . LEU A 1 102 ? -4.190 6.171 11.481 1.00 95.12 102 LEU A C 1
ATOM 759 O O . LEU A 1 102 ? -3.442 6.731 10.680 1.00 95.12 102 LEU A O 1
ATOM 763 N N . GLY A 1 103 ? -5.117 6.839 12.170 1.00 96.56 103 GLY A N 1
ATOM 764 C CA . GLY A 1 103 ? -5.295 8.285 12.073 1.00 96.56 103 GLY A CA 1
ATOM 765 C C . GLY A 1 103 ? -4.064 9.060 12.548 1.00 96.56 103 GLY A C 1
ATOM 766 O O . GLY A 1 103 ? -3.641 10.001 11.877 1.00 96.56 103 GLY A O 1
ATOM 767 N N . LEU A 1 104 ? -3.446 8.640 13.656 1.00 96.50 104 LEU A N 1
ATOM 768 C CA . LEU A 1 104 ? -2.203 9.232 14.156 1.00 96.50 104 LEU A CA 1
ATOM 769 C C . LEU A 1 104 ? -1.046 9.016 13.177 1.00 96.50 104 LEU A C 1
ATOM 771 O O . LEU A 1 104 ? -0.376 9.982 12.817 1.00 96.50 104 LEU A O 1
ATOM 775 N N . LEU A 1 105 ? -0.860 7.788 12.682 1.00 95.88 105 LEU A N 1
ATOM 776 C CA . LEU A 1 105 ? 0.165 7.477 11.681 1.00 95.88 105 LEU A CA 1
ATOM 777 C C . LEU A 1 105 ? -0.006 8.308 10.401 1.00 95.88 105 LEU A C 1
ATOM 779 O O . LEU A 1 105 ? 0.985 8.717 9.804 1.00 95.88 105 LEU A O 1
ATOM 783 N N . LEU A 1 106 ? -1.245 8.609 9.999 1.00 95.06 106 LEU A N 1
ATOM 784 C CA . LEU A 1 106 ? -1.517 9.480 8.854 1.00 95.06 106 LEU A CA 1
ATOM 785 C C . LEU A 1 106 ? -1.238 10.964 9.146 1.00 95.06 106 LEU A C 1
ATOM 787 O O . LEU A 1 106 ? -0.894 11.716 8.234 1.00 95.06 106 LEU A O 1
ATOM 791 N N . ALA A 1 107 ? -1.409 11.411 10.391 1.00 95.50 107 ALA A N 1
ATOM 792 C CA . ALA A 1 107 ? -1.161 12.796 10.777 1.00 95.50 107 ALA A CA 1
ATOM 793 C C . ALA A 1 107 ? 0.337 13.116 10.891 1.00 95.50 107 ALA A C 1
ATOM 795 O O . ALA A 1 107 ? 0.727 14.222 10.523 1.00 95.50 107 ALA A O 1
ATOM 796 N N . VAL A 1 108 ? 1.163 12.164 11.350 1.00 95.50 108 VAL A N 1
ATOM 797 C CA . VAL A 1 108 ? 2.599 12.373 11.626 1.00 95.50 108 VAL A CA 1
ATOM 798 C C . VAL A 1 108 ? 3.356 13.014 10.455 1.00 95.50 108 VAL A C 1
ATOM 800 O O . VAL A 1 108 ? 3.933 14.078 10.676 1.00 95.50 108 VAL A O 1
ATOM 803 N N . PRO A 1 109 ? 3.317 12.483 9.214 1.00 92.69 109 PRO A N 1
ATOM 804 C CA . PRO A 1 109 ? 4.081 13.065 8.110 1.00 92.69 109 PRO A CA 1
ATOM 805 C C . PRO A 1 109 ? 3.635 14.485 7.773 1.00 92.69 109 PRO A C 1
ATOM 807 O O . PRO A 1 109 ? 4.447 15.323 7.401 1.00 92.69 109 PRO A O 1
ATOM 810 N N . ILE A 1 110 ? 2.335 14.767 7.920 1.00 91.50 110 ILE A N 1
ATOM 811 C CA . ILE A 1 110 ? 1.818 16.111 7.684 1.00 91.50 110 ILE A CA 1
ATOM 812 C C . ILE A 1 110 ? 2.388 17.030 8.756 1.00 91.50 110 ILE A C 1
ATOM 814 O O . ILE A 1 110 ? 2.986 18.027 8.402 1.00 91.50 110 ILE A O 1
ATOM 818 N N . VAL A 1 111 ? 2.264 16.687 10.042 1.00 91.81 111 VAL A N 1
ATOM 819 C CA . VAL A 1 111 ? 2.797 17.511 11.139 1.00 91.81 111 VAL A CA 1
ATOM 820 C C . VAL A 1 111 ? 4.286 17.810 10.949 1.00 91.81 111 VAL A C 1
ATOM 822 O O . VAL A 1 111 ? 4.672 18.965 11.074 1.00 91.81 111 VAL A O 1
ATOM 825 N N . GLN A 1 112 ? 5.097 16.806 10.598 1.00 91.81 112 GLN A N 1
ATOM 826 C CA . GLN A 1 112 ? 6.525 17.010 10.327 1.00 91.81 112 GLN A CA 1
ATOM 827 C C . GLN A 1 112 ? 6.756 18.028 9.208 1.00 91.81 112 GLN A C 1
ATOM 829 O O . GLN 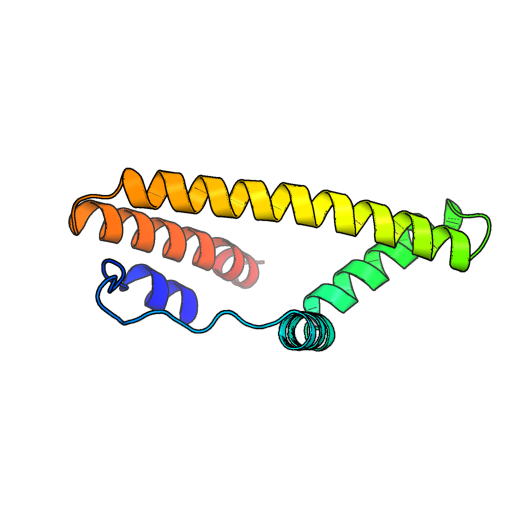A 1 112 ? 7.505 18.973 9.407 1.00 91.81 112 GLN A O 1
ATOM 834 N N . MET A 1 113 ? 6.026 17.915 8.098 1.00 91.75 113 MET A N 1
ATOM 835 C CA . MET A 1 113 ? 6.120 18.849 6.971 1.00 91.75 113 MET A CA 1
ATOM 836 C C . MET A 1 113 ? 5.764 20.308 7.327 1.00 91.75 113 MET A C 1
ATOM 838 O O . MET A 1 113 ? 6.140 21.208 6.592 1.00 91.75 113 MET A O 1
ATOM 842 N N . TRP A 1 114 ? 5.007 20.567 8.401 1.00 90.75 114 TRP A N 1
ATOM 843 C CA . TRP A 1 114 ? 4.711 21.941 8.852 1.00 90.75 114 TRP A CA 1
ATOM 844 C C . TRP A 1 114 ? 5.787 22.523 9.774 1.00 90.75 114 TRP A C 1
ATOM 846 O O . TRP A 1 114 ? 5.788 23.731 10.010 1.00 90.75 114 TRP A O 1
ATOM 856 N N . PHE A 1 115 ? 6.630 21.671 10.354 1.00 89.56 115 PHE A N 1
ATOM 857 C CA . PHE A 1 115 ? 7.704 22.070 11.262 1.00 89.56 115 PHE A CA 1
ATOM 858 C C . PHE A 1 115 ? 9.085 22.097 10.589 1.00 89.56 115 PHE A C 1
ATOM 860 O O . PHE A 1 115 ? 10.019 22.628 11.188 1.00 89.56 115 PHE A O 1
ATOM 867 N N . GLU A 1 116 ? 9.199 21.534 9.386 1.00 69.19 116 GLU A N 1
ATOM 868 C CA . GLU A 1 116 ? 10.319 21.709 8.448 1.00 69.19 116 GLU A CA 1
ATOM 869 C C . GLU A 1 116 ? 10.088 22.926 7.540 1.00 69.19 116 GLU A C 1
ATOM 871 O O . GLU A 1 116 ? 11.077 23.645 7.272 1.00 69.19 116 GLU A O 1
#

pLDDT: mean 90.75, std 7.94, range [58.19, 97.88]

Foldseek 3Di:
DVVLVVLLPDWPDPPPPPDDDDQDPVSVVVVCVPDVVNVVVLVVQCVVCVVVDPDPVRSCVVSVVVCVVVVVVVVVVVVVVVVVLSVVDDDRVSSSVVSNVSSVVVVVVVVVVVVD